Protein AF-A0A968BVC7-F1 (afdb_monomer_lite)

Foldseek 3Di:
DQVVQVVQDWDQDPVVRDTFGPGDDDDPVCVVVPNDHGDDPPPPVPPPPPPDDDDDDDPPPPDDDDDD

Radius of gyration: 27.23 Å; chains: 1; bounding box: 23×45×83 Å

pLDDT: mean 71.39, std 10.12, range [49.16, 87.06]

Structure (mmCIF, N/CA/C/O backbone):
data_AF-A0A968BVC7-F1
#
_entry.id   AF-A0A968BVC7-F1
#
loop_
_atom_site.group_PDB
_atom_site.id
_atom_site.type_symbol
_atom_site.label_atom_id
_atom_site.label_alt_id
_atom_site.label_comp_id
_atom_site.label_asym_id
_atom_site.label_entity_id
_atom_site.label_seq_id
_atom_site.pdbx_PDB_ins_code
_atom_site.Cartn_x
_atom_site.Cartn_y
_atom_site.Cartn_z
_atom_site.occupancy
_atom_site.B_iso_or_equiv
_atom_site.auth_seq_id
_atom_site.auth_comp_id
_atom_site.auth_asym_id
_atom_site.auth_atom_id
_atom_site.pdbx_PDB_model_num
ATOM 1 N N . MET A 1 1 ? -14.577 -4.623 12.417 1.00 57.50 1 MET A N 1
ATOM 2 C CA . MET A 1 1 ? -13.765 -4.014 11.338 1.00 57.50 1 MET A CA 1
ATOM 3 C C . MET A 1 1 ? -12.603 -4.883 10.856 1.00 57.50 1 MET A C 1
ATOM 5 O O . MET A 1 1 ? -12.625 -5.241 9.687 1.00 57.50 1 MET A O 1
ATOM 9 N N . ARG A 1 2 ? -11.630 -5.309 11.687 1.00 59.16 2 ARG A N 1
ATOM 10 C CA . ARG A 1 2 ? -10.561 -6.240 11.227 1.00 59.16 2 ARG A CA 1
ATOM 11 C C . ARG A 1 2 ? -11.103 -7.575 10.694 1.00 59.16 2 ARG A C 1
ATOM 13 O O . ARG A 1 2 ? -10.588 -8.106 9.718 1.00 59.16 2 ARG A O 1
ATOM 20 N N . THR A 1 3 ? -12.178 -8.075 11.300 1.00 55.47 3 THR A N 1
ATOM 21 C CA . THR A 1 3 ? -12.834 -9.338 10.929 1.00 55.47 3 THR A CA 1
ATOM 22 C C . THR A 1 3 ? -13.505 -9.283 9.551 1.00 55.47 3 THR A C 1
ATOM 24 O O . THR A 1 3 ? -13.424 -10.248 8.800 1.00 55.47 3 THR A O 1
ATOM 27 N N . GLU A 1 4 ? -14.110 -8.151 9.173 1.00 59.00 4 GLU A N 1
ATOM 28 C CA . GLU A 1 4 ? -14.727 -7.967 7.846 1.00 59.00 4 GLU A CA 1
ATOM 29 C C . GLU A 1 4 ? -13.670 -7.810 6.750 1.00 59.00 4 GLU A C 1
ATOM 31 O O . GLU A 1 4 ? -13.800 -8.410 5.687 1.00 59.00 4 GLU A O 1
ATOM 36 N N . ALA A 1 5 ? -12.573 -7.098 7.027 1.00 58.34 5 ALA A N 1
ATOM 37 C CA . ALA A 1 5 ? -11.428 -7.027 6.117 1.00 58.34 5 ALA A CA 1
ATOM 38 C C . ALA A 1 5 ? -10.795 -8.416 5.882 1.00 58.34 5 ALA A C 1
ATOM 40 O O . ALA A 1 5 ? -10.540 -8.805 4.744 1.00 58.34 5 ALA A O 1
ATOM 41 N N . ALA A 1 6 ? -10.632 -9.206 6.950 1.00 57.78 6 ALA A N 1
ATOM 42 C CA . ALA A 1 6 ? -10.123 -10.577 6.879 1.00 57.78 6 ALA A CA 1
ATOM 43 C C . ALA A 1 6 ? -11.070 -11.544 6.140 1.00 57.78 6 ALA A C 1
ATOM 45 O O . ALA A 1 6 ? -10.606 -12.521 5.551 1.00 57.78 6 ALA A O 1
ATOM 46 N N . SER A 1 7 ? -12.379 -11.267 6.117 1.00 58.75 7 SER A N 1
ATOM 47 C CA . SER A 1 7 ? -13.364 -12.109 5.420 1.00 58.75 7 SER A CA 1
ATOM 48 C C . SER A 1 7 ? -13.266 -12.045 3.889 1.00 58.75 7 SER A C 1
ATOM 50 O O . SER A 1 7 ? -13.666 -12.988 3.210 1.00 58.75 7 SER A O 1
ATOM 52 N N . ALA A 1 8 ? -12.673 -10.983 3.329 1.00 66.38 8 ALA A N 1
ATOM 53 C CA . ALA A 1 8 ? -12.495 -10.821 1.882 1.00 66.38 8 ALA A CA 1
ATOM 54 C C . ALA A 1 8 ? -11.389 -11.721 1.286 1.00 66.38 8 ALA A C 1
ATOM 56 O O . ALA A 1 8 ? -11.207 -11.767 0.064 1.00 66.38 8 ALA A O 1
ATOM 57 N N . GLY A 1 9 ? -10.655 -12.444 2.138 1.00 74.81 9 GLY A N 1
ATOM 58 C CA . GLY A 1 9 ? -9.602 -13.374 1.746 1.00 74.81 9 GLY A CA 1
ATOM 59 C C . GLY A 1 9 ? -8.281 -12.705 1.357 1.00 74.81 9 GLY A C 1
ATOM 60 O O . GLY A 1 9 ? -8.113 -11.482 1.400 1.00 74.81 9 GLY A O 1
ATOM 61 N N . PHE A 1 10 ? -7.319 -13.541 0.965 1.00 80.94 10 PHE A N 1
ATOM 62 C CA . PHE A 1 10 ? -5.959 -13.124 0.633 1.00 80.94 10 PHE A CA 1
ATOM 63 C C . PHE A 1 10 ? -5.671 -13.315 -0.858 1.00 80.94 10 PHE A C 1
ATOM 65 O O . PHE A 1 10 ? -6.017 -14.335 -1.450 1.00 80.94 10 PHE A O 1
ATOM 72 N N . TYR A 1 11 ? -5.024 -12.325 -1.465 1.00 81.00 11 TYR A N 1
ATOM 73 C CA . TYR A 1 11 ? -4.419 -12.431 -2.784 1.00 81.00 11 TYR A CA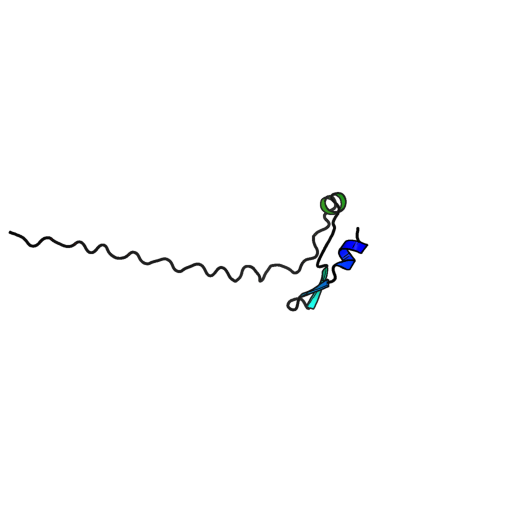 1
ATOM 74 C C . TYR A 1 11 ? -2.995 -12.967 -2.638 1.00 81.00 11 TYR A C 1
ATOM 76 O O . TYR A 1 11 ? -2.164 -12.358 -1.962 1.00 81.00 11 TYR A O 1
ATOM 84 N N . HIS A 1 12 ? -2.708 -14.094 -3.284 1.00 81.50 12 HIS A N 1
ATOM 85 C CA . HIS A 1 12 ? -1.352 -14.616 -3.389 1.00 81.50 12 HIS A CA 1
ATOM 86 C C . HIS A 1 12 ? -0.615 -13.890 -4.518 1.00 81.50 12 HIS A C 1
ATOM 88 O O . HIS A 1 12 ? -1.033 -13.975 -5.671 1.00 81.50 12 HIS A O 1
ATOM 94 N N . SER A 1 13 ? 0.466 -13.175 -4.198 1.00 76.25 13 SER A N 1
ATOM 95 C CA . SER A 1 13 ? 1.330 -12.537 -5.196 1.00 76.25 13 SER A CA 1
ATOM 96 C C . SER A 1 13 ? 2.361 -13.548 -5.710 1.00 76.25 13 SER A C 1
ATOM 98 O O . SER A 1 13 ? 3.280 -13.877 -4.954 1.00 76.25 13 SER A O 1
ATOM 100 N N . PRO A 1 14 ? 2.281 -14.004 -6.978 1.00 73.81 14 PRO A N 1
ATOM 101 C CA . PRO A 1 14 ? 3.226 -14.981 -7.522 1.00 73.81 14 PRO A CA 1
ATOM 102 C C . PRO A 1 14 ? 4.644 -14.418 -7.623 1.00 73.81 14 PRO A C 1
ATOM 104 O O . PRO A 1 14 ? 5.614 -15.152 -7.493 1.00 73.81 14 PRO A O 1
ATOM 107 N N . GLY A 1 15 ? 4.768 -13.102 -7.829 1.00 73.31 15 GLY A N 1
ATOM 108 C CA . GLY A 1 15 ? 6.065 -12.442 -7.886 1.00 73.31 15 GLY A CA 1
ATOM 109 C C . GLY A 1 15 ? 6.790 -12.554 -6.551 1.00 73.31 15 GLY A C 1
ATOM 110 O O . GLY A 1 15 ? 7.937 -12.988 -6.508 1.00 73.31 15 GLY A O 1
ATOM 111 N N . TRP A 1 16 ? 6.147 -12.134 -5.457 1.00 73.88 16 TRP A N 1
ATOM 112 C CA . TRP A 1 16 ? 6.815 -11.976 -4.154 1.00 73.88 16 TRP A CA 1
ATOM 113 C C . TRP A 1 16 ? 6.565 -13.143 -3.195 1.00 73.88 16 TRP A C 1
ATOM 115 O O . TRP A 1 16 ? 6.963 -13.069 -2.034 1.00 73.88 16 TRP A O 1
ATOM 125 N N . ASN A 1 17 ? 5.883 -14.192 -3.664 1.00 78.06 17 ASN A N 1
ATOM 126 C CA . ASN A 1 17 ? 5.529 -15.387 -2.901 1.00 78.06 17 ASN A CA 1
ATOM 127 C C . ASN A 1 17 ? 4.918 -15.066 -1.520 1.00 78.06 17 ASN A C 1
ATOM 129 O O . ASN A 1 17 ? 5.228 -15.700 -0.512 1.00 78.06 17 ASN A O 1
ATOM 133 N N . ARG A 1 18 ? 4.075 -14.027 -1.465 1.00 81.06 18 ARG A N 1
ATOM 134 C CA . ARG A 1 18 ? 3.455 -13.527 -0.230 1.00 81.06 18 ARG A CA 1
ATOM 135 C C . ARG A 1 18 ? 1.965 -13.299 -0.432 1.00 81.06 18 ARG A C 1
ATOM 137 O O . ARG A 1 18 ? 1.523 -12.876 -1.500 1.00 81.06 18 ARG A O 1
ATOM 144 N N . ASN A 1 19 ? 1.210 -13.569 0.626 1.00 80.81 19 ASN A N 1
ATOM 145 C CA . ASN A 1 19 ? -0.223 -13.335 0.691 1.00 80.81 19 ASN A CA 1
ATOM 146 C C . ASN A 1 19 ? -0.494 -11.918 1.204 1.00 80.81 19 ASN A C 1
ATOM 148 O O . ASN A 1 19 ? 0.066 -11.515 2.222 1.00 80.81 19 ASN A O 1
ATOM 152 N N . TYR A 1 20 ? -1.357 -11.190 0.504 1.00 82.12 20 TYR A N 1
ATOM 153 C CA . TYR A 1 20 ? -1.779 -9.835 0.846 1.00 82.12 20 TYR A CA 1
ATOM 154 C C . TYR A 1 20 ? -3.297 -9.801 1.056 1.00 82.12 20 TYR A C 1
ATOM 156 O O . TYR A 1 20 ? -4.015 -10.438 0.280 1.00 82.12 20 TYR A O 1
ATOM 164 N N . PRO A 1 21 ? -3.827 -9.088 2.064 1.00 83.94 21 PRO A N 1
ATOM 165 C CA . PRO A 1 21 ? -5.271 -8.994 2.256 1.00 83.94 21 PRO A CA 1
ATOM 166 C C . PRO A 1 21 ? -5.917 -8.265 1.073 1.00 83.94 21 PRO A C 1
ATOM 168 O O . PRO A 1 21 ? -5.471 -7.176 0.698 1.00 83.94 21 PRO A O 1
ATOM 171 N N . ARG A 1 22 ? -6.974 -8.849 0.490 1.00 79.12 22 ARG A N 1
ATOM 172 C CA . ARG A 1 22 ? -7.690 -8.242 -0.652 1.00 79.12 22 ARG A CA 1
ATOM 173 C C . ARG A 1 22 ? -8.457 -6.986 -0.262 1.00 79.12 22 ARG A C 1
ATOM 175 O O . ARG A 1 22 ? -8.613 -6.090 -1.084 1.00 79.12 22 ARG A O 1
ATOM 182 N N . LEU A 1 23 ? -8.933 -6.942 0.977 1.00 79.81 23 LEU A N 1
ATOM 183 C CA . LEU A 1 23 ? -9.616 -5.801 1.561 1.00 79.81 23 LEU A CA 1
ATOM 184 C C . LEU A 1 23 ? -8.943 -5.468 2.887 1.00 79.81 23 LEU A C 1
ATOM 186 O O . LEU A 1 23 ? -8.699 -6.350 3.706 1.00 79.81 23 LEU A O 1
ATOM 190 N N . GLN A 1 24 ? -8.638 -4.192 3.086 1.00 80.50 24 GLN A N 1
ATOM 191 C CA . GLN A 1 24 ? -8.048 -3.670 4.314 1.00 80.50 24 GLN A CA 1
ATOM 192 C C . GLN A 1 24 ? -8.896 -2.484 4.750 1.00 80.50 24 GLN A C 1
ATOM 194 O O . GLN A 1 24 ? -9.058 -1.528 3.996 1.00 80.50 24 GLN A O 1
ATOM 199 N N . VAL A 1 25 ? -9.469 -2.568 5.947 1.00 79.81 25 VAL A N 1
ATOM 200 C CA . VAL A 1 25 ? -10.197 -1.457 6.562 1.00 79.81 25 VAL A CA 1
ATOM 201 C C . VAL A 1 25 ? -9.245 -0.818 7.560 1.00 79.81 25 VAL A C 1
ATOM 203 O O . VAL A 1 25 ? -8.956 -1.414 8.596 1.00 79.81 25 VAL A O 1
ATOM 206 N N . LEU A 1 26 ? -8.734 0.358 7.205 1.00 80.25 26 LEU A N 1
ATOM 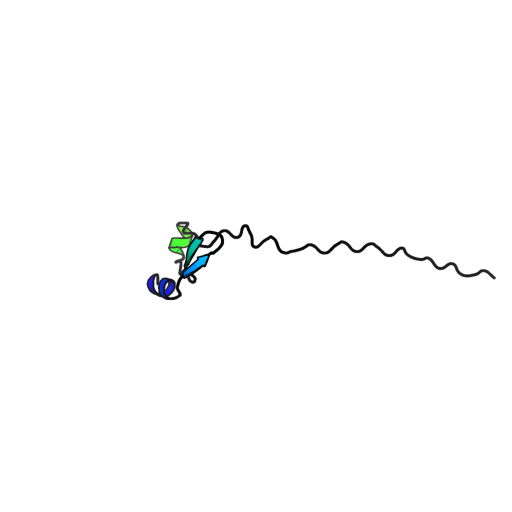207 C CA . LEU A 1 26 ? -7.886 1.184 8.058 1.00 80.25 26 LEU A CA 1
ATOM 208 C C . LEU A 1 26 ? -8.733 2.310 8.640 1.00 80.25 2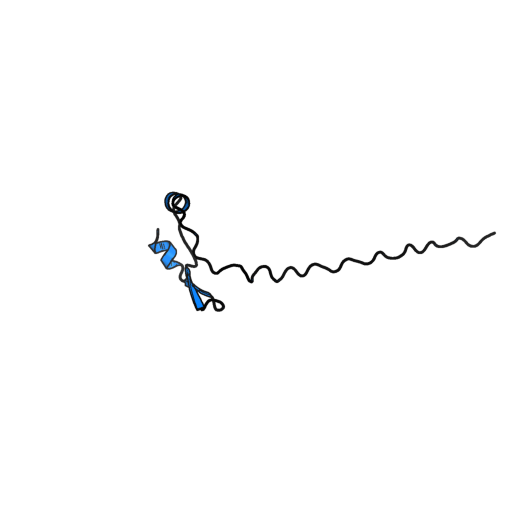6 LEU A C 1
ATOM 210 O O . LEU A 1 26 ? -9.529 2.932 7.930 1.00 80.25 26 LEU A O 1
ATOM 214 N N . THR A 1 27 ? -8.564 2.575 9.928 1.00 82.88 27 THR A N 1
ATOM 215 C CA . THR A 1 27 ? -9.156 3.759 10.549 1.00 82.88 27 THR A CA 1
ATOM 216 C C . THR A 1 27 ? -8.313 4.999 10.254 1.00 82.88 27 THR A C 1
ATOM 218 O O . THR A 1 27 ? -7.117 4.920 9.975 1.00 82.88 27 THR A O 1
ATOM 221 N N . VAL A 1 28 ? -8.935 6.178 10.335 1.00 81.12 28 VAL A N 1
ATOM 222 C CA . VAL A 1 28 ? -8.229 7.458 10.145 1.00 81.12 28 VAL A CA 1
ATOM 223 C C . VAL A 1 28 ? -7.121 7.643 11.188 1.00 81.12 28 VAL A C 1
ATOM 225 O O . VAL A 1 28 ? -6.067 8.172 10.860 1.00 81.12 28 VAL A O 1
ATOM 228 N N . ALA A 1 29 ? -7.327 7.160 12.417 1.00 84.12 29 ALA A N 1
ATOM 229 C CA . ALA A 1 29 ? -6.305 7.179 13.461 1.00 84.12 29 ALA A CA 1
ATOM 230 C C . ALA A 1 29 ? -5.078 6.335 13.073 1.00 84.12 29 ALA A C 1
ATOM 232 O O . ALA A 1 29 ? -3.966 6.846 13.107 1.00 84.12 29 ALA A O 1
ATOM 233 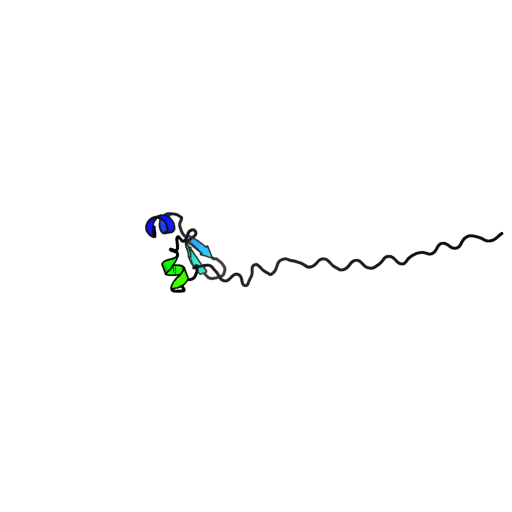N N . GLU A 1 30 ? -5.280 5.098 12.601 1.00 82.38 30 GLU A N 1
ATOM 234 C CA . GLU A 1 30 ? -4.186 4.223 12.143 1.00 82.38 30 GLU A CA 1
ATOM 235 C C . GLU A 1 30 ? -3.415 4.845 10.960 1.00 82.38 30 GLU A C 1
ATOM 237 O O . GLU A 1 30 ? -2.189 4.778 10.911 1.00 82.38 30 GLU A O 1
ATOM 242 N N . LEU A 1 31 ? -4.105 5.515 10.029 1.00 82.94 31 LEU A N 1
ATOM 243 C CA . LEU A 1 31 ? -3.452 6.242 8.931 1.00 82.94 31 LEU A CA 1
ATOM 244 C C . LEU A 1 31 ? -2.588 7.409 9.433 1.00 82.94 31 LEU A C 1
ATOM 246 O O . LEU A 1 31 ? -1.491 7.624 8.919 1.00 82.94 31 LEU A O 1
ATOM 250 N N . LEU A 1 32 ? -3.067 8.151 10.436 1.00 85.75 32 LEU A N 1
ATOM 251 C CA . LEU A 1 32 ? -2.327 9.261 11.047 1.00 85.75 32 LEU A CA 1
ATOM 252 C C . LEU A 1 32 ? -1.142 8.780 11.898 1.00 85.75 32 LEU A C 1
ATOM 254 O O . LEU A 1 32 ? -0.140 9.486 11.988 1.00 85.75 32 LEU A O 1
ATOM 258 N N . GLU A 1 33 ? -1.219 7.575 12.462 1.00 87.06 33 GLU A N 1
ATOM 259 C CA . GLU A 1 33 ? -0.110 6.900 13.154 1.00 87.06 33 GLU A CA 1
ATOM 260 C C . GLU A 1 33 ? 0.955 6.340 12.190 1.00 87.06 33 GLU A C 1
ATOM 262 O O . GLU A 1 33 ? 2.028 5.920 12.624 1.00 87.06 33 GLU A O 1
ATOM 267 N N . GLY A 1 34 ? 0.700 6.370 10.877 1.00 81.56 34 GLY A N 1
ATOM 268 C CA . GLY A 1 34 ? 1.637 5.916 9.848 1.00 81.56 34 GLY A CA 1
ATOM 269 C C . GLY A 1 34 ? 1.440 4.464 9.408 1.00 81.56 34 GLY A C 1
ATOM 270 O O . GLY A 1 34 ? 2.315 3.903 8.742 1.00 81.56 34 GLY A O 1
ATOM 271 N N . GLN A 1 35 ? 0.303 3.845 9.736 1.00 81.81 35 GLN A N 1
ATOM 272 C CA . GLN A 1 35 ? -0.052 2.518 9.240 1.00 81.81 35 GLN A CA 1
ATOM 273 C C . GLN A 1 35 ? -0.252 2.573 7.714 1.00 81.81 35 GLN A C 1
ATOM 275 O O . GLN A 1 35 ? -1.190 3.183 7.200 1.00 81.81 35 GLN A O 1
ATOM 280 N N . GLY A 1 36 ? 0.651 1.932 6.972 1.00 78.06 36 GLY A N 1
ATOM 281 C CA . GLY A 1 36 ? 0.568 1.817 5.517 1.00 78.06 36 GLY A CA 1
ATOM 282 C C . GLY A 1 36 ? -0.358 0.690 5.049 1.00 78.06 36 GLY A C 1
ATOM 283 O O . GLY A 1 36 ? -0.670 -0.238 5.793 1.00 78.06 36 GLY A O 1
ATOM 284 N N . ILE A 1 37 ? -0.755 0.747 3.775 1.00 81.06 37 ILE A N 1
ATOM 285 C CA . ILE A 1 37 ? -1.510 -0.326 3.115 1.00 81.06 37 ILE A CA 1
ATOM 286 C C . ILE A 1 37 ? -0.561 -1.487 2.801 1.00 81.06 37 ILE A C 1
ATOM 288 O O . ILE A 1 37 ? 0.483 -1.299 2.169 1.00 81.06 37 ILE A O 1
ATOM 292 N N . GLU A 1 38 ? -0.940 -2.704 3.184 1.00 78.19 38 GLU A N 1
ATOM 293 C CA . GLU A 1 38 ? -0.156 -3.906 2.918 1.00 78.19 38 GLU A CA 1
ATOM 294 C C . GLU A 1 38 ? -0.411 -4.383 1.478 1.00 78.19 38 GLU A C 1
ATOM 296 O O . GLU A 1 38 ? -1.321 -5.170 1.221 1.00 78.19 38 GLU A O 1
ATOM 301 N N . MET A 1 39 ? 0.361 -3.883 0.510 1.00 76.00 39 MET A N 1
ATOM 302 C CA . MET A 1 39 ? 0.241 -4.273 -0.902 1.00 76.00 39 MET A CA 1
ATOM 303 C C . MET A 1 39 ? 1.586 -4.727 -1.490 1.00 76.00 39 MET A C 1
ATOM 305 O O . MET A 1 39 ? 2.641 -4.271 -1.036 1.00 76.00 39 MET A O 1
ATOM 309 N N . PRO A 1 40 ? 1.590 -5.596 -2.519 1.00 73.50 40 PRO A N 1
ATOM 310 C CA . PRO A 1 40 ? 2.818 -5.933 -3.223 1.00 73.50 40 PRO A CA 1
ATOM 311 C C . PRO A 1 40 ? 3.422 -4.677 -3.888 1.00 73.50 40 PRO A C 1
ATOM 313 O O . PRO A 1 40 ? 2.696 -3.931 -4.545 1.00 73.50 40 PRO A O 1
ATOM 316 N N . PRO A 1 41 ? 4.741 -4.429 -3.750 1.00 69.75 41 PRO A N 1
ATOM 317 C CA . PRO A 1 41 ? 5.441 -3.341 -4.421 1.00 69.75 41 PRO A CA 1
ATOM 318 C C . PRO A 1 41 ? 5.107 -3.241 -5.915 1.00 69.75 41 PRO A C 1
ATOM 320 O O . PRO A 1 41 ? 5.455 -4.124 -6.696 1.00 69.75 41 PRO A O 1
ATOM 323 N N . LEU A 1 42 ? 4.527 -2.110 -6.322 1.00 62.75 42 LEU A N 1
ATOM 324 C CA . LEU A 1 42 ? 4.116 -1.780 -7.697 1.00 62.75 42 LEU A CA 1
ATOM 325 C C . LEU A 1 42 ? 5.288 -1.626 -8.695 1.00 62.75 42 LEU A C 1
ATOM 327 O O . LEU A 1 42 ? 5.091 -1.143 -9.806 1.00 62.75 42 LEU A O 1
ATOM 331 N N . ARG A 1 43 ? 6.517 -2.043 -8.350 1.00 56.16 43 ARG A N 1
ATOM 332 C CA . 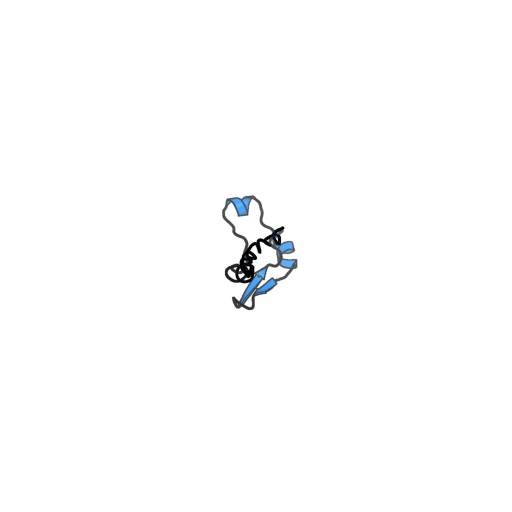ARG A 1 43 ? 7.730 -1.815 -9.165 1.00 56.16 43 ARG A CA 1
ATOM 333 C C . ARG A 1 43 ? 7.657 -2.413 -10.581 1.00 56.16 43 ARG A C 1
ATOM 335 O O . ARG A 1 43 ? 8.456 -2.024 -11.422 1.00 56.16 43 ARG A O 1
ATOM 342 N N . GLN A 1 44 ? 6.722 -3.326 -10.855 1.00 54.56 44 GLN A N 1
ATOM 343 C CA . GLN A 1 44 ? 6.561 -3.975 -12.163 1.00 54.56 44 GLN A CA 1
ATOM 344 C C . GLN A 1 44 ? 5.310 -3.567 -12.958 1.00 54.56 44 GLN A C 1
ATOM 346 O O . GLN A 1 44 ? 5.234 -3.902 -14.136 1.00 54.56 44 GLN A O 1
ATOM 351 N N . VAL A 1 45 ? 4.347 -2.828 -12.390 1.00 53.38 45 VAL A N 1
ATOM 352 C CA . VAL A 1 45 ? 3.141 -2.425 -13.154 1.00 53.38 45 VAL A CA 1
ATOM 353 C C . VAL A 1 45 ? 3.367 -1.189 -14.030 1.00 53.38 45 VAL A C 1
ATOM 355 O O . VAL A 1 45 ? 2.570 -0.903 -14.916 1.00 53.38 45 VAL A O 1
ATOM 358 N N . SER A 1 46 ? 4.484 -0.485 -13.843 1.00 49.16 46 SER A N 1
ATOM 359 C CA . SER A 1 46 ? 4.867 0.690 -14.638 1.00 49.16 46 SER A CA 1
ATOM 360 C C . SER A 1 46 ? 5.586 0.343 -15.952 1.00 49.16 46 SER A C 1
ATOM 362 O O . SER A 1 46 ? 6.135 1.234 -16.593 1.00 49.16 46 SER A O 1
ATOM 364 N N . GLN A 1 47 ? 5.642 -0.935 -16.344 1.00 52.75 47 GLN A N 1
ATOM 365 C CA . GLN A 1 47 ? 6.442 -1.406 -17.486 1.00 52.75 47 GLN A CA 1
ATOM 366 C C . GLN A 1 47 ? 5.678 -1.472 -18.825 1.00 52.75 47 GLN A C 1
ATOM 368 O O . GLN A 1 47 ? 6.273 -1.852 -19.830 1.00 52.75 47 GLN A O 1
ATOM 373 N N . THR A 1 48 ? 4.390 -1.105 -18.898 1.00 57.69 48 THR A N 1
ATOM 374 C CA . THR A 1 48 ? 3.585 -1.310 -20.127 1.00 57.69 48 THR A CA 1
ATOM 375 C C . THR A 1 48 ? 2.960 -0.066 -20.760 1.00 57.69 48 THR A C 1
ATOM 377 O O . THR A 1 48 ? 2.113 -0.209 -21.636 1.00 57.69 48 THR A O 1
ATOM 380 N N . PHE A 1 49 ? 3.417 1.155 -20.463 1.00 60.16 49 PHE A N 1
ATOM 381 C CA . PHE A 1 49 ? 3.182 2.266 -21.399 1.00 60.16 49 PHE A CA 1
ATOM 382 C C . PHE A 1 49 ? 4.328 2.329 -22.409 1.00 60.16 49 PHE A C 1
ATOM 384 O O . PHE A 1 49 ? 5.279 3.099 -22.271 1.00 60.16 49 PHE A O 1
ATOM 391 N N . ARG A 1 50 ? 4.244 1.491 -23.453 1.00 65.06 50 ARG A N 1
ATOM 392 C CA . ARG A 1 50 ? 5.100 1.625 -24.637 1.00 65.06 50 ARG A CA 1
ATOM 393 C C . ARG A 1 50 ? 4.768 2.966 -25.292 1.00 65.06 50 ARG A C 1
ATOM 395 O O . ARG A 1 50 ? 3.751 3.094 -25.966 1.00 65.06 50 ARG A O 1
ATOM 402 N N . LYS A 1 51 ? 5.610 3.975 -25.057 1.00 66.56 51 LYS A N 1
ATOM 403 C CA . LYS A 1 51 ? 5.503 5.294 -25.692 1.00 66.56 51 LYS A CA 1
ATOM 404 C C . LYS A 1 51 ? 5.434 5.102 -27.211 1.00 66.56 51 LYS A C 1
ATOM 406 O O . LYS A 1 51 ? 6.306 4.447 -27.782 1.00 66.56 51 LYS A O 1
ATOM 411 N N . ALA A 1 52 ? 4.388 5.633 -27.845 1.00 70.69 52 ALA A N 1
ATOM 412 C CA . ALA A 1 52 ? 4.229 5.554 -29.293 1.00 70.69 52 ALA A CA 1
ATOM 413 C C . ALA A 1 52 ? 5.441 6.200 -29.993 1.00 70.69 52 ALA A C 1
ATOM 415 O O . ALA A 1 52 ? 5.938 7.229 -29.513 1.00 70.69 52 ALA A O 1
ATOM 416 N N . PRO A 1 53 ? 5.945 5.613 -31.094 1.00 77.12 53 PRO A N 1
ATOM 417 C CA . PRO A 1 53 ? 7.001 6.240 -31.875 1.00 77.12 53 PRO A CA 1
ATOM 418 C C . PRO A 1 53 ? 6.522 7.604 -32.384 1.00 77.12 53 PRO A C 1
ATOM 420 O O . PRO A 1 53 ? 5.354 7.783 -32.730 1.00 77.12 53 PRO A O 1
ATOM 423 N N . LYS A 1 54 ? 7.427 8.586 -32.396 1.00 78.50 54 LYS A N 1
ATOM 424 C CA . LYS A 1 54 ? 7.140 9.920 -32.927 1.00 78.50 54 LYS A CA 1
ATOM 425 C C . LYS A 1 54 ? 6.912 9.792 -34.437 1.00 78.50 54 LYS A C 1
ATOM 427 O O . LYS A 1 54 ? 7.770 9.238 -35.116 1.00 78.50 54 LYS A O 1
ATOM 432 N N . ALA A 1 55 ? 5.780 10.285 -34.940 1.00 76.62 55 ALA A N 1
ATOM 433 C CA . ALA A 1 55 ? 5.521 10.330 -36.375 1.00 76.62 55 ALA A CA 1
ATOM 434 C C . ALA A 1 55 ? 6.586 11.199 -37.062 1.00 76.62 55 ALA A C 1
ATOM 436 O O . ALA A 1 55 ? 6.879 12.305 -36.593 1.00 76.62 55 ALA A O 1
ATOM 437 N N . GLU A 1 56 ? 7.183 10.688 -38.138 1.00 76.75 56 GLU A N 1
ATOM 438 C CA . GLU A 1 56 ? 8.044 11.504 -38.986 1.00 76.75 56 GLU A CA 1
ATOM 439 C C . GLU A 1 56 ? 7.175 12.522 -39.736 1.00 76.75 56 GLU A C 1
ATOM 441 O O . GLU A 1 56 ? 6.099 12.163 -40.221 1.00 76.75 56 GLU A O 1
ATOM 446 N N . PRO A 1 57 ? 7.582 13.801 -39.790 1.00 69.75 57 PRO A N 1
ATOM 447 C CA . PRO A 1 57 ? 6.852 14.795 -40.555 1.00 69.75 57 PRO A CA 1
ATOM 448 C C . PRO A 1 57 ? 6.946 14.439 -42.038 1.00 69.75 57 PRO A C 1
ATOM 450 O O . PRO A 1 57 ? 8.045 14.341 -42.589 1.00 69.75 57 PRO A O 1
ATOM 453 N N . ASP A 1 58 ? 5.792 14.258 -42.676 1.00 72.75 58 ASP A N 1
ATOM 454 C CA . ASP A 1 58 ? 5.719 14.127 -44.124 1.00 72.75 58 ASP A CA 1
ATOM 455 C C . ASP A 1 58 ? 6.300 15.403 -44.750 1.00 72.75 58 ASP A C 1
ATOM 457 O O . ASP A 1 58 ? 5.973 16.523 -44.333 1.00 72.75 58 ASP A O 1
ATOM 461 N N . LYS A 1 59 ? 7.245 15.252 -45.682 1.00 67.75 59 LYS A N 1
ATOM 462 C CA . LYS A 1 59 ? 7.893 16.416 -46.295 1.00 67.75 59 LYS A CA 1
ATOM 463 C C . LYS A 1 59 ? 6.827 17.155 -47.103 1.00 67.75 59 LYS A C 1
ATOM 465 O O . LYS A 1 59 ? 6.179 16.516 -47.930 1.00 67.75 59 LYS A O 1
ATOM 470 N N . PRO A 1 60 ? 6.649 18.477 -46.934 1.00 62.94 60 PRO A N 1
ATOM 471 C CA . PRO A 1 60 ? 5.730 19.215 -47.784 1.00 62.94 60 PRO A CA 1
ATOM 472 C C . PRO A 1 60 ? 6.234 19.123 -49.228 1.00 62.94 60 PRO A C 1
ATOM 474 O O . PRO A 1 60 ? 7.249 19.720 -49.589 1.00 62.94 60 PRO A O 1
ATOM 477 N N . VAL A 1 61 ? 5.545 18.334 -50.052 1.00 68.31 61 VAL A N 1
ATOM 478 C CA . VAL A 1 61 ? 5.776 18.298 -51.495 1.00 68.31 61 VAL A CA 1
ATOM 479 C C . VAL A 1 61 ? 5.164 19.572 -52.061 1.00 68.31 61 VAL A C 1
ATOM 481 O O . VAL A 1 61 ? 3.959 19.660 -52.287 1.00 68.31 61 VAL A O 1
ATOM 484 N N . GLN A 1 62 ? 5.998 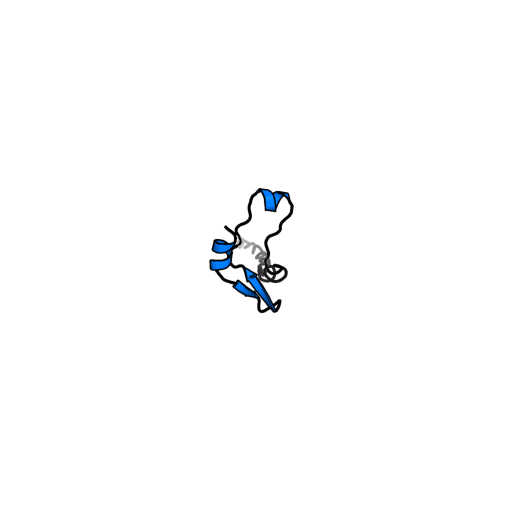20.592 -52.246 1.00 68.19 62 GLN A N 1
ATOM 485 C CA . GLN A 1 62 ? 5.601 21.810 -52.936 1.00 68.19 62 GLN A CA 1
ATOM 486 C C . GLN A 1 62 ? 5.462 21.496 -54.427 1.00 68.19 62 GLN A C 1
ATOM 488 O O . GLN A 1 62 ? 6.453 21.354 -55.140 1.00 68.19 62 GLN A O 1
ATOM 493 N N . GLN A 1 63 ? 4.221 21.352 -54.890 1.00 70.88 63 GLN A N 1
ATOM 494 C CA . GLN A 1 63 ? 3.929 21.213 -56.312 1.00 70.88 63 GLN A CA 1
ATOM 495 C C . GLN A 1 63 ? 4.215 22.552 -56.998 1.00 70.88 63 GLN A C 1
ATOM 497 O O . GLN A 1 63 ? 3.615 23.574 -56.662 1.00 70.88 63 GLN A O 1
ATOM 502 N N . THR A 1 64 ? 5.162 22.565 -57.932 1.00 69.69 64 THR A N 1
ATOM 503 C CA . THR A 1 64 ? 5.406 23.721 -58.793 1.00 69.69 64 THR A CA 1
ATOM 504 C C . THR A 1 64 ? 4.403 23.728 -59.943 1.00 69.69 64 THR A C 1
ATOM 506 O O . THR A 1 64 ? 4.163 22.709 -60.588 1.00 69.69 64 THR A O 1
ATOM 509 N N . LEU A 1 65 ? 3.799 24.892 -60.183 1.00 66.44 65 LEU A N 1
ATOM 510 C CA . LEU A 1 65 ? 2.873 25.117 -61.291 1.00 66.44 65 LEU A CA 1
ATOM 511 C C . LEU A 1 65 ? 3.654 25.113 -62.620 1.00 66.44 65 LEU A C 1
ATOM 513 O O . LEU A 1 65 ? 4.672 25.806 -62.708 1.00 66.44 65 LEU A O 1
ATOM 517 N N . PRO A 1 66 ? 3.221 24.359 -63.646 1.00 62.44 66 PRO A N 1
ATOM 518 C CA . PRO A 1 66 ? 3.848 24.403 -64.962 1.00 62.44 66 PRO A CA 1
ATOM 519 C C . PRO A 1 66 ? 3.606 25.775 -65.606 1.00 62.44 66 PRO A C 1
ATOM 521 O O . PRO A 1 66 ? 2.481 26.271 -65.622 1.00 62.44 66 PRO A O 1
ATOM 524 N N . GLY A 1 67 ? 4.692 26.398 -66.070 1.00 67.62 67 GLY A N 1
ATOM 525 C CA . GLY A 1 67 ? 4.699 27.751 -66.624 1.00 67.62 67 GLY A CA 1
ATOM 526 C C . GLY A 1 67 ? 3.899 27.900 -67.921 1.00 67.62 67 GLY A C 1
ATOM 527 O O . GLY A 1 67 ? 3.739 26.944 -68.678 1.00 67.62 67 GLY A O 1
ATOM 528 N N . THR A 1 68 ? 3.409 29.123 -68.135 1.00 50.22 68 THR A N 1
ATOM 529 C CA . THR A 1 68 ? 2.935 29.673 -69.419 1.00 50.22 68 THR A CA 1
ATOM 530 C C . THR A 1 68 ? 4.059 29.853 -70.421 1.00 50.22 68 THR A C 1
ATOM 532 O O . THR A 1 68 ? 5.151 30.283 -69.982 1.00 50.22 68 THR A O 1
#

Sequence (68 aa):
MRTEAASAGFYHSPGWNRNYPRLQVLTVAELLEGQGIEMPPLRQVSQTFRKAPKAEPDKPVQQTLPGT

Secondary structure (DSSP, 8-state):
-HHHHHHT-EEEETTTTEEEES-----HHHHHTT-------GGGGGG---PPPPPPPPP---PPPPP-